Protein AF-A0A3Q1G235-F1 (afdb_monomer_lite)

Structure (mmCIF, N/CA/C/O backbone):
data_AF-A0A3Q1G235-F1
#
_entry.id   AF-A0A3Q1G235-F1
#
loop_
_atom_site.group_PDB
_atom_site.id
_atom_site.type_symbol
_atom_site.label_atom_id
_atom_site.label_alt_id
_atom_site.label_comp_id
_atom_site.label_asym_id
_atom_site.label_entity_id
_atom_site.label_seq_id
_atom_site.pdbx_PDB_ins_code
_atom_site.Cartn_x
_atom_site.Cartn_y
_atom_site.Cartn_z
_atom_site.occupancy
_atom_site.B_iso_or_equiv
_atom_site.auth_seq_id
_atom_site.auth_comp_id
_atom_site.auth_asym_id
_atom_site.auth_atom_id
_atom_site.pdbx_PDB_model_num
ATOM 1 N N . MET A 1 1 ? 20.479 24.876 -29.993 1.00 58.16 1 MET A N 1
ATOM 2 C CA . MET A 1 1 ? 20.119 23.541 -29.452 1.00 58.16 1 MET A CA 1
ATOM 3 C C . MET A 1 1 ? 19.757 23.580 -27.962 1.00 58.16 1 MET A C 1
ATOM 5 O O . MET A 1 1 ? 18.802 22.919 -27.584 1.00 58.16 1 MET A O 1
ATOM 9 N N . VAL A 1 2 ? 20.444 24.380 -27.132 1.00 63.22 2 VAL A N 1
ATOM 10 C CA . VAL A 1 2 ? 20.158 24.530 -25.685 1.00 63.22 2 VAL A CA 1
ATOM 11 C C . VAL A 1 2 ? 18.768 25.128 -25.395 1.00 63.22 2 VAL A C 1
ATOM 13 O O . VAL A 1 2 ? 18.030 24.558 -24.604 1.00 63.22 2 VAL A O 1
ATOM 16 N N . ASN A 1 3 ? 18.354 26.185 -26.105 1.00 69.81 3 ASN A N 1
ATOM 17 C CA . ASN A 1 3 ? 17.050 26.836 -25.867 1.00 69.81 3 ASN A CA 1
ATOM 18 C C . ASN A 1 3 ? 15.836 25.938 -26.140 1.00 69.81 3 ASN A C 1
ATOM 20 O O . ASN A 1 3 ? 14.828 26.067 -25.459 1.00 69.81 3 ASN A O 1
ATOM 24 N N . LYS A 1 4 ? 15.942 25.002 -27.092 1.0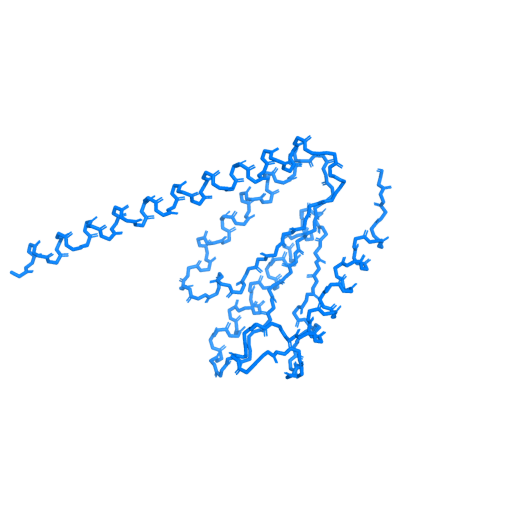0 78.75 4 LYS A N 1
ATOM 25 C CA . LYS A 1 4 ? 14.867 24.040 -27.370 1.00 78.75 4 LYS A CA 1
ATOM 26 C C . LYS A 1 4 ? 14.721 23.030 -26.227 1.00 78.75 4 LYS A C 1
ATOM 28 O O . LYS A 1 4 ? 13.632 22.862 -25.714 1.00 78.75 4 LYS A O 1
ATOM 33 N N . LYS A 1 5 ? 15.840 22.480 -25.734 1.00 81.06 5 LYS A N 1
ATOM 34 C CA . LYS A 1 5 ? 15.843 21.605 -24.547 1.00 81.06 5 LYS A CA 1
ATOM 35 C C . LYS A 1 5 ? 15.293 22.288 -23.293 1.00 81.06 5 LYS A C 1
ATOM 37 O O . LYS A 1 5 ? 14.662 21.625 -22.483 1.00 81.06 5 LYS A O 1
ATOM 42 N N . ILE A 1 6 ? 15.560 23.583 -23.116 1.00 84.38 6 ILE A N 1
ATOM 43 C CA . ILE A 1 6 ? 15.030 24.354 -21.983 1.00 84.38 6 ILE A CA 1
ATOM 44 C C . ILE A 1 6 ? 13.515 24.544 -22.118 1.00 84.38 6 ILE A C 1
ATOM 46 O O . ILE A 1 6 ? 12.807 24.371 -21.134 1.00 84.38 6 ILE A O 1
ATOM 50 N N . ALA A 1 7 ? 13.020 24.859 -23.318 1.00 85.00 7 ALA A N 1
ATOM 51 C CA . ALA A 1 7 ? 11.586 24.985 -23.568 1.00 85.00 7 ALA A CA 1
ATOM 52 C C . ALA A 1 7 ? 10.848 23.658 -23.328 1.00 85.00 7 ALA A C 1
ATOM 54 O O . ALA A 1 7 ? 9.876 23.643 -22.579 1.00 85.00 7 ALA A O 1
ATOM 55 N N . ASP A 1 8 ? 11.378 22.552 -23.858 1.00 87.12 8 ASP A N 1
ATOM 56 C CA . ASP A 1 8 ? 10.807 21.212 -23.668 1.00 87.12 8 ASP A CA 1
ATOM 57 C C . ASP A 1 8 ? 10.763 20.832 -22.167 1.00 87.12 8 ASP A C 1
ATOM 59 O O . ASP A 1 8 ? 9.775 20.293 -21.676 1.00 87.12 8 ASP A O 1
ATOM 63 N N . LEU A 1 9 ? 11.809 21.175 -21.400 1.00 90.06 9 LEU A N 1
ATOM 64 C CA . LEU A 1 9 ? 11.853 20.948 -19.948 1.00 90.06 9 LEU A CA 1
ATOM 65 C C . LEU A 1 9 ? 10.829 21.789 -19.174 1.00 90.06 9 LEU A C 1
ATOM 67 O O . LEU A 1 9 ? 10.261 21.303 -18.199 1.00 90.06 9 LEU A O 1
ATOM 71 N N . LEU A 1 10 ? 10.612 23.044 -19.568 1.00 88.31 10 LEU A N 1
ATOM 72 C CA . LEU A 1 10 ? 9.618 23.909 -18.927 1.00 88.31 10 LEU A CA 1
ATOM 73 C C . LEU A 1 10 ? 8.195 23.410 -19.187 1.00 88.31 10 LEU A C 1
ATOM 75 O O . LEU A 1 10 ? 7.367 23.428 -18.279 1.00 88.31 10 LEU A O 1
ATOM 79 N N . GLU A 1 11 ? 7.936 22.916 -20.395 1.00 87.81 11 GLU A N 1
ATOM 80 C CA . GLU A 1 11 ? 6.647 22.337 -20.768 1.00 87.81 11 GLU A CA 1
ATOM 81 C C . GLU A 1 11 ? 6.357 21.058 -19.964 1.00 87.81 11 GLU A C 1
ATOM 83 O O . GLU A 1 11 ? 5.270 20.905 -19.403 1.00 87.81 11 GLU A O 1
ATOM 88 N N . ASP A 1 12 ? 7.362 20.193 -19.787 1.00 86.69 12 ASP A N 1
ATOM 89 C CA . ASP A 1 12 ? 7.254 19.015 -18.921 1.00 86.69 12 ASP A CA 1
ATOM 90 C C . ASP A 1 12 ? 7.044 19.380 -17.441 1.00 86.69 12 ASP A C 1
ATOM 92 O O . ASP A 1 12 ? 6.261 18.722 -16.752 1.00 86.69 12 ASP A O 1
ATOM 96 N N . ILE A 1 13 ? 7.702 20.430 -16.936 1.00 87.31 13 ILE A N 1
ATOM 97 C CA . ILE A 1 13 ? 7.506 20.903 -15.555 1.00 87.31 13 ILE A CA 1
ATOM 98 C C . ILE A 1 13 ? 6.077 21.412 -15.356 1.00 87.31 13 ILE A C 1
ATOM 100 O O . ILE A 1 13 ? 5.439 21.040 -14.369 1.00 87.31 13 ILE A O 1
ATOM 104 N N . CYS A 1 14 ? 5.555 22.218 -16.284 1.00 80.75 14 CYS A N 1
ATOM 105 C CA . CYS A 1 14 ? 4.176 22.698 -16.225 1.00 80.75 14 CYS A CA 1
ATOM 106 C C . CYS A 1 14 ? 3.183 21.534 -16.244 1.00 80.75 14 CYS A C 1
ATOM 108 O O . CYS A 1 14 ? 2.325 21.453 -15.366 1.00 80.75 14 CYS A O 1
ATOM 110 N N . ARG A 1 15 ? 3.362 20.575 -17.158 1.00 87.56 15 ARG A N 1
ATOM 111 C CA . ARG A 1 15 ? 2.500 19.390 -17.241 1.00 87.56 15 ARG A CA 1
ATOM 112 C C . ARG A 1 15 ? 2.515 18.571 -15.951 1.00 87.56 15 ARG A C 1
ATOM 114 O O . ARG A 1 15 ? 1.464 18.171 -15.461 1.00 87.56 15 ARG A O 1
ATOM 121 N N . LEU A 1 16 ? 3.696 18.332 -15.380 1.00 78.19 16 LEU A N 1
ATOM 122 C CA . LEU A 1 16 ? 3.821 17.601 -14.117 1.00 78.19 16 LEU A CA 1
ATOM 123 C C . LEU A 1 16 ? 3.208 18.367 -12.939 1.00 78.19 16 LEU A C 1
ATOM 125 O O . LEU A 1 16 ? 2.670 17.738 -12.029 1.00 78.19 16 LEU A O 1
ATOM 129 N N . SER A 1 17 ? 3.276 19.699 -12.952 1.00 80.75 17 SER A N 1
ATOM 130 C CA . SER A 1 17 ? 2.640 20.542 -11.939 1.00 80.75 17 SER A CA 1
ATOM 131 C C . SER A 1 17 ? 1.116 20.461 -12.011 1.00 80.75 17 SER A C 1
ATOM 133 O O . SER A 1 17 ? 0.467 20.350 -10.972 1.00 80.75 17 SER A O 1
ATOM 135 N N . ASP A 1 18 ? 0.541 20.489 -13.213 1.00 78.25 18 ASP A N 1
ATOM 136 C CA . ASP A 1 18 ? -0.904 20.338 -13.397 1.00 78.25 18 ASP A CA 1
ATOM 137 C C . ASP A 1 18 ? -1.370 18.927 -13.004 1.00 78.25 18 ASP A C 1
ATOM 139 O O . ASP A 1 18 ? -2.324 18.790 -12.241 1.00 78.25 18 ASP A O 1
ATOM 143 N N . GLU A 1 19 ? -0.635 17.878 -13.399 1.00 74.38 19 GLU A N 1
ATOM 144 C CA . GLU A 1 19 ? -0.920 16.497 -12.976 1.00 74.38 19 GLU A CA 1
ATOM 145 C C . GLU A 1 19 ? -0.864 16.314 -11.450 1.00 74.38 19 GLU A C 1
ATOM 147 O O . GLU A 1 19 ? -1.580 15.474 -10.900 1.00 74.38 19 GLU A O 1
ATOM 152 N N . LEU A 1 20 ? 0.017 17.045 -10.760 1.00 73.75 20 LEU A N 1
ATOM 153 C CA . LEU A 1 20 ? 0.104 17.007 -9.301 1.00 73.75 20 LEU A CA 1
ATOM 154 C C . LEU A 1 20 ? -1.102 17.707 -8.666 1.00 73.75 20 LEU A C 1
ATOM 156 O O . LEU A 1 20 ? -1.734 17.134 -7.782 1.00 73.75 20 LEU A O 1
ATOM 160 N N . ARG A 1 21 ? -1.473 18.892 -9.169 1.00 74.88 21 ARG A N 1
ATOM 161 C CA . ARG A 1 21 ? -2.637 19.645 -8.681 1.00 74.88 21 ARG A CA 1
ATOM 162 C C . ARG A 1 21 ? -3.935 18.857 -8.845 1.00 74.88 21 ARG A C 1
ATOM 164 O O . ARG A 1 21 ? -4.755 18.833 -7.929 1.00 74.88 21 ARG A O 1
ATOM 171 N N . ASP A 1 22 ? -4.110 18.188 -9.980 1.00 75.69 22 ASP A N 1
ATOM 172 C CA . ASP A 1 22 ? -5.293 17.363 -10.231 1.00 75.69 22 ASP A CA 1
ATOM 173 C C . ASP A 1 22 ? -5.371 16.173 -9.262 1.00 75.69 22 ASP A C 1
ATOM 175 O O . ASP A 1 22 ? -6.453 15.825 -8.786 1.00 75.69 22 ASP A O 1
ATOM 179 N N . LYS A 1 23 ? -4.226 15.574 -8.907 1.00 73.50 23 LYS A N 1
ATOM 180 C CA . LYS A 1 23 ? -4.166 14.504 -7.899 1.00 73.50 23 LYS A CA 1
ATOM 181 C C . LYS A 1 23 ? -4.514 15.005 -6.503 1.00 73.50 23 LYS A C 1
ATOM 183 O O . LYS A 1 23 ? -5.261 14.319 -5.809 1.00 73.50 23 LYS A O 1
ATOM 188 N N . ASP A 1 24 ? -4.028 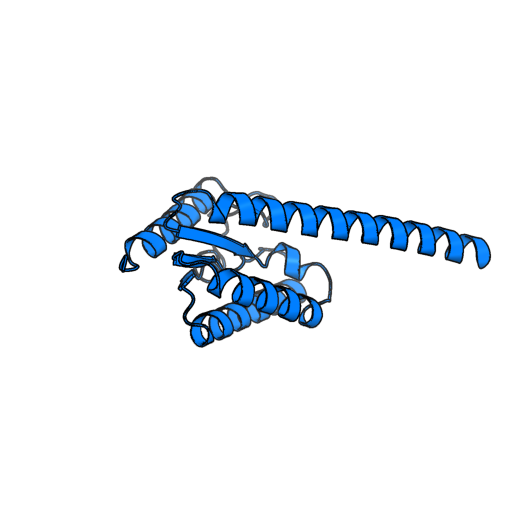16.181 -6.116 1.00 75.25 24 ASP A N 1
ATOM 189 C CA . ASP A 1 24 ? -4.342 16.784 -4.817 1.00 75.25 24 ASP A CA 1
ATOM 190 C C . ASP A 1 24 ? -5.836 17.120 -4.708 1.00 75.25 24 ASP A C 1
ATOM 192 O O . ASP A 1 24 ? -6.472 16.821 -3.696 1.00 75.25 24 ASP A O 1
ATOM 196 N N . ALA A 1 25 ? -6.434 17.659 -5.776 1.00 73.44 25 ALA A N 1
ATOM 197 C CA . ALA A 1 25 ? -7.869 17.929 -5.836 1.00 73.44 25 ALA A CA 1
ATOM 198 C C . ALA A 1 25 ? -8.707 16.641 -5.753 1.00 73.44 25 ALA A C 1
ATOM 200 O O . ALA A 1 25 ? -9.727 16.595 -5.059 1.00 73.44 25 ALA A O 1
ATOM 201 N N . LEU A 1 26 ? -8.272 15.575 -6.432 1.00 76.81 26 LEU A N 1
ATOM 202 C CA . LEU A 1 26 ? -8.947 14.279 -6.398 1.00 76.81 26 LEU A CA 1
ATOM 203 C C . LEU A 1 26 ? -8.840 13.615 -5.019 1.00 76.81 26 LEU A C 1
ATOM 205 O O . LEU A 1 26 ? -9.819 13.035 -4.548 1.00 76.81 26 LEU A O 1
ATOM 209 N N . LEU A 1 27 ? -7.690 13.742 -4.352 1.00 76.00 27 LEU A N 1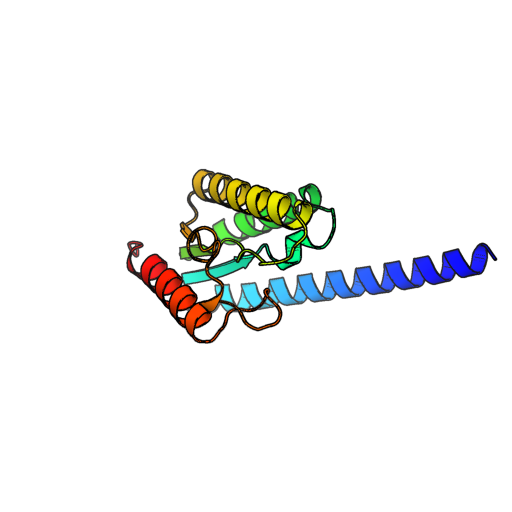
ATOM 210 C CA . LEU A 1 27 ? -7.500 13.326 -2.963 1.00 76.00 27 LEU A CA 1
ATOM 211 C C . LEU A 1 27 ? -8.436 14.092 -2.030 1.00 76.00 27 LEU A C 1
ATOM 213 O O . LEU A 1 27 ? -9.206 13.457 -1.315 1.00 76.00 27 LEU A O 1
ATOM 217 N N . ALA A 1 28 ? -8.441 15.426 -2.087 1.00 76.19 28 ALA A N 1
ATOM 218 C CA . ALA A 1 28 ? -9.291 16.259 -1.239 1.00 76.19 28 ALA A CA 1
ATOM 219 C C . ALA A 1 28 ? -10.775 15.892 -1.379 1.00 76.19 28 ALA A C 1
ATOM 221 O O . ALA A 1 28 ? -11.455 15.679 -0.380 1.00 76.19 28 ALA A O 1
ATOM 222 N N . ARG A 1 29 ? -11.253 15.713 -2.615 1.00 76.81 29 ARG A N 1
ATOM 223 C CA . ARG A 1 29 ? -12.644 15.335 -2.889 1.00 76.81 29 ARG A CA 1
ATOM 224 C C . ARG A 1 29 ? -12.973 13.906 -2.454 1.00 76.81 29 ARG A C 1
ATOM 226 O O . ARG A 1 29 ? -14.054 13.658 -1.933 1.00 76.81 29 ARG A O 1
ATOM 233 N N . SER A 1 30 ? -12.052 12.961 -2.648 1.00 71.25 30 SER A N 1
ATOM 234 C CA . SER A 1 30 ? -12.231 11.580 -2.171 1.00 71.25 30 SER A CA 1
ATOM 235 C C . SER A 1 30 ? -12.301 11.532 -0.648 1.00 71.25 30 SER A C 1
ATOM 237 O O . SER A 1 30 ? -13.075 10.763 -0.084 1.00 71.25 30 SER A O 1
ATOM 239 N N . MET A 1 31 ? -11.515 12.379 0.016 1.00 72.38 31 MET A N 1
ATOM 240 C CA . MET A 1 31 ? -11.534 12.513 1.463 1.00 72.38 31 MET A CA 1
ATOM 241 C C . MET A 1 31 ? -12.799 13.203 1.950 1.00 72.38 31 MET A C 1
ATOM 243 O O . MET A 1 31 ? -13.401 12.699 2.882 1.00 72.38 31 MET A O 1
ATOM 247 N N . GLU A 1 32 ? -13.251 14.277 1.306 1.00 73.56 32 GLU A N 1
ATOM 248 C CA . GLU A 1 32 ? -14.521 14.941 1.624 1.00 73.56 32 GLU A CA 1
ATOM 249 C C . GLU A 1 32 ? -15.696 13.958 1.561 1.00 73.56 32 GLU A C 1
ATOM 251 O O . GLU A 1 32 ? -16.431 13.824 2.534 1.00 73.56 32 GLU A O 1
ATOM 256 N N . VAL A 1 33 ? -15.798 13.168 0.485 1.00 69.44 33 VAL A N 1
ATOM 257 C CA . VAL A 1 33 ? -16.794 12.087 0.381 1.00 69.44 33 VAL A CA 1
ATOM 258 C C . VAL A 1 33 ? -16.616 11.059 1.500 1.00 69.44 33 VAL A C 1
ATOM 260 O O . VAL A 1 33 ? -17.598 10.614 2.089 1.00 69.44 33 VAL A O 1
ATOM 263 N N . ALA A 1 34 ? -15.375 10.686 1.825 1.00 66.12 34 ALA A N 1
ATOM 264 C CA . ALA A 1 34 ? -15.107 9.753 2.913 1.00 66.12 34 ALA A CA 1
ATOM 265 C C . ALA A 1 34 ? -15.448 10.330 4.296 1.00 66.12 34 ALA A C 1
ATOM 267 O O . ALA A 1 34 ? -15.777 9.567 5.200 1.00 66.12 34 ALA A O 1
ATOM 268 N N . PHE A 1 35 ? -15.367 11.647 4.486 1.00 66.88 35 PHE A N 1
ATOM 269 C CA . PHE A 1 35 ? -15.699 12.344 5.725 1.00 66.88 35 PHE A CA 1
ATOM 270 C C . PHE A 1 35 ? -17.207 12.541 5.891 1.00 66.88 35 PHE A C 1
ATOM 272 O O . PHE A 1 35 ? -17.698 12.314 6.994 1.00 66.88 35 PHE A O 1
ATOM 279 N N . ASP A 1 36 ? -17.910 12.891 4.815 1.00 63.31 36 ASP A N 1
ATOM 280 C CA . ASP A 1 36 ? -19.342 13.215 4.822 1.00 63.31 36 ASP A CA 1
ATOM 281 C C . ASP A 1 36 ? -20.239 11.967 4.774 1.00 63.31 36 ASP A C 1
ATOM 283 O O . ASP A 1 36 ? -21.353 11.955 5.293 1.00 63.31 36 ASP A O 1
ATOM 287 N N . ALA A 1 37 ? -19.743 10.866 4.206 1.00 62.50 37 ALA A N 1
ATOM 288 C CA . ALA A 1 37 ? -20.445 9.594 4.253 1.00 62.50 37 ALA A CA 1
ATOM 289 C C . ALA A 1 37 ? -20.339 8.939 5.646 1.00 62.50 37 ALA A C 1
ATOM 291 O O . ALA A 1 37 ? -19.290 8.992 6.304 1.00 62.50 37 ALA A O 1
ATOM 292 N N . ASP A 1 38 ? -21.409 8.245 6.051 1.00 65.12 38 ASP A N 1
ATOM 293 C CA . ASP A 1 38 ? -21.493 7.402 7.258 1.00 65.12 38 ASP A CA 1
ATOM 294 C C . ASP A 1 38 ? -20.689 6.095 7.081 1.00 65.12 38 ASP A C 1
ATOM 296 O O . ASP A 1 38 ? -21.187 4.975 7.168 1.00 65.12 38 ASP A O 1
ATOM 300 N N . LEU A 1 39 ? -19.423 6.240 6.686 1.00 68.31 39 LEU A N 1
ATOM 301 C CA . LEU A 1 39 ? -18.494 5.142 6.467 1.00 68.31 39 LEU A CA 1
ATOM 302 C C . LEU A 1 39 ? -17.771 4.839 7.773 1.00 68.31 39 LEU A C 1
ATOM 304 O O . LEU A 1 39 ? -16.985 5.647 8.258 1.00 68.31 39 LEU A O 1
ATOM 308 N N . SER A 1 40 ? -17.958 3.644 8.317 1.00 74.00 40 SER A N 1
ATOM 309 C CA . SER A 1 40 ? -17.249 3.221 9.532 1.00 74.00 40 SER A CA 1
ATOM 310 C C . SER A 1 40 ? -15.773 2.886 9.264 1.00 74.00 40 SER A C 1
ATOM 312 O O . SER A 1 40 ? -14.935 2.970 10.165 1.00 74.00 40 SER A O 1
ATOM 314 N N . HIS A 1 41 ? -15.438 2.538 8.013 1.00 79.88 41 HIS A N 1
ATOM 315 C CA . HIS A 1 41 ? -14.124 2.021 7.632 1.00 79.88 41 HIS A CA 1
ATOM 316 C C . HIS A 1 41 ? -13.584 2.667 6.350 1.00 79.88 41 HIS A C 1
ATOM 318 O O . HIS A 1 41 ? -14.302 2.808 5.361 1.00 79.88 41 HIS A O 1
ATOM 324 N N . VAL A 1 42 ? -12.292 2.998 6.342 1.00 82.88 42 VAL A N 1
ATOM 325 C CA . VAL A 1 42 ? -11.558 3.497 5.169 1.00 82.88 42 VAL A CA 1
ATOM 326 C C . VAL A 1 42 ? -10.415 2.539 4.867 1.00 82.88 42 VAL A C 1
ATOM 328 O O . VAL A 1 42 ? -9.602 2.254 5.740 1.00 82.88 42 VAL A O 1
ATOM 331 N N . ILE A 1 43 ? -10.329 2.054 3.629 1.00 84.56 43 ILE A N 1
ATOM 332 C CA . ILE A 1 43 ? -9.298 1.100 3.200 1.00 84.56 43 ILE A CA 1
ATOM 333 C C . ILE A 1 43 ? -8.442 1.757 2.124 1.00 84.56 43 ILE A C 1
ATOM 335 O O . ILE A 1 43 ? -8.967 2.229 1.117 1.00 84.56 43 ILE A O 1
ATOM 339 N N . ILE A 1 44 ? -7.125 1.775 2.320 1.00 86.00 44 ILE A N 1
ATOM 340 C CA . ILE A 1 44 ? -6.185 2.429 1.405 1.00 86.00 44 ILE A CA 1
ATOM 341 C C . ILE A 1 44 ? -5.164 1.412 0.904 1.00 86.00 44 ILE A C 1
ATOM 343 O O . ILE A 1 44 ? -4.483 0.752 1.691 1.00 86.00 44 ILE A O 1
ATOM 347 N N . HIS A 1 45 ? -5.048 1.281 -0.418 1.00 85.12 45 HIS A N 1
ATOM 348 C CA . HIS A 1 45 ? -4.075 0.406 -1.071 1.00 85.12 45 HIS A CA 1
ATOM 349 C C . HIS A 1 45 ? -2.963 1.202 -1.735 1.00 85.12 45 HIS A C 1
ATOM 351 O O . HIS A 1 45 ? -3.226 2.037 -2.598 1.00 85.12 45 HIS A O 1
ATOM 357 N N . LEU A 1 46 ? -1.722 0.950 -1.315 1.00 79.69 46 LEU A N 1
ATOM 358 C CA . LEU A 1 46 ? -0.566 1.780 -1.649 1.00 79.69 46 LEU A CA 1
ATOM 359 C C . LEU A 1 46 ? 0.640 0.922 -2.042 1.00 79.69 46 LEU A C 1
ATOM 361 O O . LEU A 1 46 ? 0.799 -0.212 -1.594 1.00 79.69 46 LEU A O 1
ATOM 365 N N . GLY A 1 47 ? 1.557 1.499 -2.822 1.00 73.81 47 GLY A N 1
ATOM 366 C CA . GLY A 1 47 ? 2.950 1.060 -2.846 1.00 73.81 47 GLY A CA 1
ATOM 367 C C . GLY A 1 47 ? 3.450 0.425 -4.148 1.00 73.81 47 GLY A C 1
ATOM 368 O O . GLY A 1 47 ? 4.599 0.659 -4.531 1.00 73.81 47 GLY A O 1
ATOM 369 N N . THR A 1 48 ? 2.634 -0.343 -4.880 1.00 74.38 48 THR A N 1
ATOM 370 C CA . THR A 1 48 ? 3.124 -1.076 -6.069 1.00 74.38 48 THR A CA 1
ATOM 371 C C . THR A 1 48 ? 3.588 -0.131 -7.184 1.00 74.38 48 THR A C 1
ATOM 373 O O . THR A 1 48 ? 4.658 -0.334 -7.769 1.00 74.38 48 THR A O 1
ATOM 376 N N . ASN A 1 49 ? 2.853 0.959 -7.423 1.00 74.62 49 ASN A N 1
ATOM 377 C CA . ASN A 1 49 ? 3.246 2.008 -8.373 1.00 74.62 49 ASN A CA 1
ATOM 378 C C . ASN A 1 49 ? 4.274 2.981 -7.767 1.00 74.62 49 ASN A C 1
ATOM 380 O O . ASN A 1 49 ? 5.149 3.509 -8.4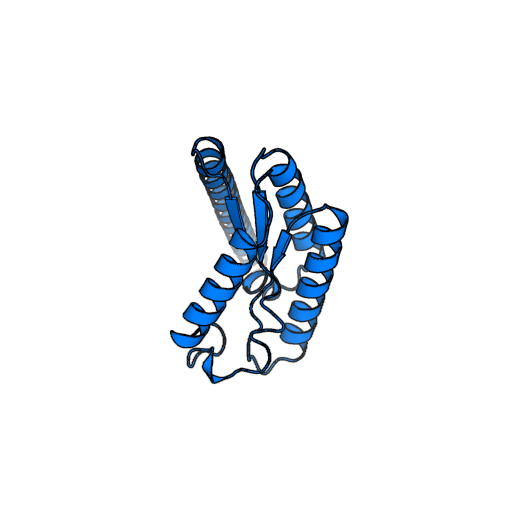65 1.00 74.62 49 ASN A O 1
ATOM 384 N N . ASP A 1 50 ? 4.277 3.112 -6.442 1.00 70.56 50 ASP A N 1
ATOM 385 C CA . ASP A 1 50 ? 5.255 3.879 -5.668 1.00 70.56 50 ASP A CA 1
ATOM 386 C C . ASP A 1 50 ? 6.630 3.212 -5.594 1.00 70.56 50 ASP A C 1
ATOM 388 O O . ASP A 1 50 ? 7.549 3.719 -4.966 1.00 70.56 50 ASP A O 1
ATOM 392 N N . THR A 1 51 ? 6.847 2.099 -6.280 1.00 66.19 51 THR A N 1
ATOM 393 C CA . THR A 1 51 ? 8.188 1.524 -6.440 1.00 66.19 51 THR A CA 1
ATOM 394 C C . THR A 1 51 ? 8.753 1.761 -7.835 1.00 66.19 51 THR A C 1
ATOM 396 O O . THR A 1 51 ? 9.909 1.448 -8.084 1.00 66.19 51 THR A O 1
ATOM 399 N N . VAL A 1 52 ? 8.015 2.390 -8.755 1.00 63.38 52 VAL A N 1
ATOM 400 C CA . VAL A 1 52 ? 8.485 2.554 -10.144 1.00 63.38 52 VAL A CA 1
ATOM 401 C C . VAL A 1 52 ? 9.548 3.653 -10.258 1.00 63.38 52 VAL A C 1
ATOM 403 O O . VAL A 1 52 ? 10.655 3.404 -10.723 1.00 63.38 52 VAL A O 1
ATOM 406 N N . ARG A 1 53 ? 9.275 4.862 -9.754 1.00 62.03 53 ARG A N 1
ATOM 407 C CA . ARG A 1 53 ? 10.249 5.977 -9.747 1.00 62.03 53 ARG A CA 1
ATOM 408 C C . ARG A 1 53 ? 11.258 5.801 -8.604 1.00 62.03 53 ARG A C 1
ATOM 410 O O . ARG A 1 53 ? 10.866 5.283 -7.568 1.00 62.03 53 ARG A O 1
ATOM 417 N N . ARG A 1 54 ? 12.534 6.191 -8.718 1.00 62.78 54 ARG A N 1
ATOM 418 C CA . ARG A 1 54 ? 13.560 6.055 -7.643 1.00 62.78 54 ARG A CA 1
ATOM 419 C C . ARG A 1 54 ? 13.462 7.158 -6.570 1.00 62.78 54 ARG A C 1
ATOM 421 O O . ARG A 1 54 ? 14.437 7.818 -6.246 1.00 62.78 54 ARG A O 1
ATOM 428 N N . GLN A 1 55 ? 12.264 7.384 -6.037 1.00 64.50 55 GLN A N 1
ATOM 429 C CA . GLN A 1 55 ? 11.959 8.470 -5.094 1.00 64.50 55 GLN A CA 1
ATOM 430 C C . GLN A 1 55 ? 11.338 7.906 -3.807 1.00 64.50 55 GLN A C 1
ATOM 432 O O . GLN A 1 55 ? 10.204 8.222 -3.453 1.00 64.50 55 GLN A O 1
ATOM 437 N N . SER A 1 56 ? 12.022 6.962 -3.156 1.00 67.19 56 SER A N 1
ATOM 438 C CA . SER A 1 56 ? 11.515 6.298 -1.945 1.00 67.19 56 SER A CA 1
ATOM 439 C C . SER A 1 56 ? 11.336 7.274 -0.782 1.00 67.19 56 SER A C 1
ATOM 441 O O . SER A 1 56 ? 10.274 7.281 -0.176 1.00 67.19 56 SER A O 1
ATOM 443 N N . GLU A 1 57 ? 12.318 8.140 -0.516 1.00 67.19 57 GLU A N 1
ATOM 444 C CA . GLU A 1 57 ? 12.268 9.055 0.635 1.00 67.19 57 GLU A CA 1
ATOM 445 C C . GLU A 1 57 ? 11.224 10.164 0.471 1.00 67.19 57 GLU A C 1
ATOM 447 O O . GLU A 1 57 ? 10.477 10.443 1.404 1.00 67.19 57 GLU A O 1
ATOM 452 N N . LEU A 1 58 ? 11.093 10.730 -0.735 1.00 67.00 58 LEU A N 1
ATOM 453 C CA . LEU A 1 58 ? 10.061 11.732 -1.017 1.00 67.00 58 LEU A CA 1
ATOM 454 C C . LEU A 1 58 ? 8.651 11.154 -0.810 1.00 67.00 58 LEU A C 1
ATOM 456 O O . LEU A 1 58 ? 7.792 11.802 -0.223 1.00 67.00 58 LEU A O 1
ATOM 460 N N . ARG A 1 59 ? 8.421 9.903 -1.228 1.00 69.81 59 ARG A N 1
ATOM 461 C CA . ARG A 1 59 ? 7.116 9.244 -1.060 1.00 69.81 59 ARG A CA 1
ATOM 462 C C . ARG A 1 59 ? 6.804 8.836 0.368 1.00 69.81 59 ARG A C 1
ATOM 464 O O . ARG A 1 59 ? 5.641 8.874 0.750 1.00 69.81 59 ARG A O 1
ATOM 471 N N . LYS A 1 60 ? 7.816 8.543 1.188 1.00 77.62 60 LYS A N 1
ATOM 472 C CA . LYS A 1 60 ? 7.615 8.334 2.629 1.00 77.62 60 LYS A CA 1
ATOM 473 C C . LYS A 1 60 ? 7.025 9.567 3.315 1.00 77.62 60 LYS A C 1
ATOM 475 O O . LYS A 1 60 ? 6.220 9.396 4.224 1.00 77.62 60 LYS A O 1
ATOM 480 N N . ASN A 1 61 ? 7.390 10.779 2.890 1.00 78.12 61 ASN A N 1
ATOM 481 C CA . ASN A 1 61 ? 6.805 12.002 3.448 1.00 78.12 61 ASN A CA 1
ATOM 482 C C . ASN A 1 61 ? 5.321 12.124 3.082 1.00 78.12 61 ASN A C 1
ATOM 484 O O . ASN A 1 61 ? 4.506 12.265 3.985 1.00 78.12 61 ASN A O 1
ATOM 488 N N . TYR A 1 62 ? 4.959 11.902 1.813 1.00 79.31 62 TYR A N 1
ATOM 489 C CA . TYR A 1 62 ? 3.550 11.877 1.399 1.00 79.31 62 TYR A CA 1
ATOM 490 C C . TYR A 1 62 ? 2.715 10.845 2.174 1.00 79.31 62 TYR A C 1
ATOM 492 O O . TYR A 1 62 ? 1.591 11.137 2.570 1.00 79.31 62 TYR A O 1
ATOM 500 N N . PHE A 1 63 ? 3.264 9.656 2.453 1.00 81.12 63 PHE A N 1
ATOM 501 C CA . PHE A 1 63 ? 2.573 8.660 3.280 1.00 81.12 63 PHE A CA 1
ATOM 502 C C . PHE A 1 63 ? 2.381 9.120 4.728 1.00 81.12 63 PHE A C 1
ATOM 504 O O . PHE A 1 63 ? 1.318 8.894 5.297 1.00 81.12 63 PHE A O 1
ATOM 511 N N . LYS A 1 64 ? 3.373 9.789 5.328 1.00 82.56 64 LYS A N 1
ATOM 512 C CA . LYS A 1 64 ? 3.236 10.341 6.685 1.00 82.56 64 LYS A CA 1
ATOM 513 C C . LYS A 1 64 ? 2.164 11.424 6.746 1.00 82.56 64 LYS A C 1
ATOM 515 O O . LYS A 1 64 ? 1.366 11.414 7.679 1.00 82.56 64 LYS A O 1
ATOM 520 N N . ASP A 1 65 ? 2.137 12.318 5.763 1.00 82.38 65 ASP A N 1
ATOM 521 C CA . ASP A 1 65 ? 1.142 13.389 5.690 1.00 82.38 65 ASP A CA 1
ATOM 522 C C . ASP A 1 65 ? -0.267 12.809 5.517 1.00 82.38 65 ASP A C 1
ATOM 524 O O . ASP A 1 65 ? -1.185 13.186 6.246 1.00 82.38 65 ASP A O 1
ATOM 528 N N . LEU A 1 66 ? -0.412 11.800 4.648 1.00 82.38 66 LEU A N 1
ATOM 529 C CA . LEU A 1 66 ? -1.655 11.050 4.480 1.00 82.38 66 LEU A CA 1
ATOM 530 C C . LEU A 1 66 ? -2.105 10.396 5.795 1.00 82.38 66 LEU A C 1
ATOM 532 O O . LEU A 1 66 ? -3.261 10.533 6.185 1.00 82.38 66 LEU A O 1
ATOM 536 N N . PHE A 1 67 ? -1.208 9.719 6.515 1.00 83.19 67 PHE A N 1
ATOM 537 C CA . PHE A 1 67 ? -1.553 9.077 7.787 1.00 83.19 67 PHE A CA 1
ATOM 538 C C . PHE A 1 67 ? -1.923 10.081 8.881 1.00 83.19 67 PHE A C 1
ATOM 540 O O . PHE A 1 67 ? -2.841 9.826 9.657 1.00 83.19 67 PHE A O 1
ATOM 547 N N . ASN A 1 68 ? -1.261 11.238 8.931 1.00 83.31 68 ASN A N 1
ATOM 548 C CA . ASN A 1 68 ? -1.618 12.306 9.865 1.00 83.31 68 ASN A CA 1
ATOM 549 C C . ASN A 1 68 ? -3.019 12.852 9.584 1.00 83.31 68 ASN A C 1
ATOM 551 O O . ASN A 1 68 ? -3.789 13.080 10.515 1.00 83.31 68 ASN A O 1
ATOM 555 N N . LEU A 1 69 ? -3.369 13.013 8.310 1.00 79.50 69 LEU A N 1
ATOM 556 C CA . LEU A 1 69 ? -4.697 13.459 7.916 1.00 79.50 69 LEU A CA 1
ATOM 557 C C . LEU A 1 69 ? -5.763 12.407 8.251 1.00 79.50 69 LEU A C 1
ATOM 559 O O . LEU A 1 69 ? -6.823 12.741 8.768 1.00 79.50 69 LEU A O 1
ATOM 563 N N . LEU A 1 70 ? -5.455 11.127 8.061 1.00 78.19 70 LEU A N 1
ATOM 564 C CA . LEU A 1 70 ? -6.356 10.025 8.399 1.00 78.19 70 LEU A CA 1
ATOM 565 C C . LEU A 1 70 ? -6.582 9.872 9.903 1.00 78.19 70 LEU A C 1
ATOM 567 O O . LEU A 1 70 ? -7.662 9.459 10.303 1.00 78.19 70 LEU A O 1
ATOM 571 N N . LYS A 1 71 ? -5.621 10.261 10.746 1.00 75.75 71 LYS A N 1
ATOM 572 C CA . LYS A 1 71 ? -5.837 10.328 12.201 1.00 75.75 71 LYS A CA 1
ATOM 573 C C . LYS A 1 71 ? -6.884 11.360 12.608 1.00 75.75 71 LYS A C 1
ATOM 575 O O . LYS A 1 71 ? -7.481 11.220 13.669 1.00 75.75 71 LYS A O 1
ATOM 580 N N . SER A 1 72 ? -7.080 12.401 11.799 1.00 72.62 72 SER A N 1
ATOM 581 C CA . SER A 1 72 ? -8.149 13.376 12.028 1.00 72.62 72 SER A CA 1
ATOM 582 C C . SER A 1 72 ? -9.530 12.836 11.635 1.00 72.62 72 SER A C 1
ATOM 584 O O . SER A 1 72 ? -10.542 13.380 12.071 1.00 72.62 72 SER A O 1
ATOM 586 N N . CYS A 1 73 ? -9.590 11.733 10.875 1.00 68.81 73 CYS A N 1
ATOM 587 C CA . CYS A 1 73 ? -10.826 10.989 10.669 1.00 68.81 73 CYS A CA 1
ATOM 588 C C . CYS A 1 73 ? -11.179 10.206 11.937 1.00 68.81 73 CYS A C 1
ATOM 590 O O . CYS A 1 73 ? -10.424 9.334 12.355 1.00 68.81 73 CYS A O 1
ATOM 592 N N . CYS A 1 74 ? -12.382 10.399 12.480 1.00 66.81 74 CYS A N 1
ATOM 593 C CA . CYS A 1 74 ? -12.964 9.509 13.496 1.00 66.81 74 CYS A CA 1
ATOM 594 C C . CYS A 1 74 ? -13.432 8.161 12.900 1.00 66.81 74 CYS A C 1
ATOM 596 O O . CYS A 1 74 ? -14.493 7.662 13.256 1.00 66.81 74 CYS A O 1
ATOM 598 N N . LYS A 1 75 ? -12.689 7.600 11.938 1.00 75.81 75 LYS A N 1
ATOM 599 C CA . LYS A 1 75 ? -13.053 6.389 11.188 1.00 75.81 75 LYS A CA 1
ATOM 600 C C . LYS A 1 75 ? -11.967 5.331 11.350 1.00 75.81 75 LYS A C 1
ATOM 602 O O . LYS A 1 75 ? -10.796 5.666 11.512 1.00 75.81 75 LYS A O 1
ATOM 607 N N . SER A 1 76 ? -12.334 4.053 11.268 1.00 82.69 76 SER A N 1
ATOM 608 C CA . SER A 1 76 ? -11.359 2.962 11.342 1.00 82.69 76 SER A CA 1
ATOM 609 C C . SER A 1 76 ? -10.610 2.837 10.012 1.00 82.69 76 SER A C 1
ATOM 611 O O . SER A 1 76 ? -11.205 2.585 8.964 1.00 82.69 76 SER A O 1
ATOM 613 N N . VAL A 1 77 ? -9.298 3.069 10.035 1.00 85.06 77 VAL A N 1
ATOM 614 C CA . VAL A 1 77 ? -8.461 3.128 8.828 1.00 85.06 77 VAL A CA 1
ATOM 615 C C . VAL A 1 77 ? -7.630 1.855 8.694 1.00 85.06 77 VAL A C 1
ATOM 617 O O . VAL A 1 77 ? -6.903 1.473 9.611 1.00 85.06 77 VAL A O 1
ATOM 620 N N . PHE A 1 78 ? -7.699 1.241 7.516 1.00 87.56 78 PHE A N 1
ATOM 621 C CA . PHE A 1 78 ? -6.949 0.054 7.127 1.00 87.56 78 PHE A CA 1
ATOM 622 C C . PHE A 1 78 ? -5.978 0.396 6.004 1.00 87.56 78 PHE A C 1
ATOM 624 O O . PHE A 1 78 ? -6.376 0.757 4.894 1.00 87.56 78 PHE A O 1
ATOM 631 N N . ILE A 1 79 ? -4.687 0.253 6.277 1.00 88.38 79 ILE A N 1
ATOM 632 C CA . ILE A 1 79 ? -3.627 0.434 5.293 1.00 88.38 79 ILE A CA 1
ATOM 633 C C . ILE A 1 79 ? -3.226 -0.935 4.769 1.00 88.38 79 ILE A C 1
ATOM 635 O O . ILE A 1 79 ? -2.774 -1.800 5.512 1.00 88.38 79 ILE A O 1
ATOM 639 N N . THR A 1 80 ? -3.374 -1.138 3.470 1.00 88.88 80 THR A N 1
ATOM 640 C CA . THR A 1 80 ? -3.022 -2.401 2.827 1.00 88.88 80 THR A CA 1
ATOM 641 C C . THR A 1 80 ? -1.657 -2.277 2.156 1.00 88.88 80 THR A C 1
ATOM 643 O O . THR A 1 80 ? -1.394 -1.324 1.416 1.00 88.88 80 THR A O 1
ATOM 646 N N . GLY A 1 81 ? -0.769 -3.230 2.444 1.00 85.62 81 GLY A N 1
ATOM 647 C CA . GLY A 1 81 ? 0.572 -3.275 1.869 1.00 85.62 81 GLY A CA 1
ATOM 648 C C . GLY A 1 81 ? 0.566 -3.547 0.358 1.00 85.62 81 GLY A C 1
ATOM 649 O O . GLY A 1 81 ? -0.426 -4.059 -0.177 1.00 85.62 81 GLY A O 1
ATOM 650 N N . PRO A 1 82 ? 1.675 -3.241 -0.341 1.00 86.38 82 PRO A N 1
ATOM 651 C CA . PRO A 1 82 ? 1.771 -3.418 -1.784 1.00 86.38 82 PRO A CA 1
ATOM 652 C C . PRO A 1 82 ? 1.735 -4.894 -2.177 1.00 86.38 82 PRO A C 1
ATOM 654 O O . PRO A 1 82 ? 2.397 -5.731 -1.560 1.00 86.38 82 PRO A O 1
ATOM 657 N N . ILE A 1 83 ? 1.037 -5.200 -3.271 1.00 85.94 83 ILE A N 1
ATOM 658 C CA . ILE A 1 83 ? 1.104 -6.527 -3.887 1.00 85.94 83 ILE A CA 1
ATOM 659 C C . ILE A 1 83 ? 2.476 -6.677 -4.570 1.00 85.94 83 ILE A C 1
ATOM 661 O O . ILE A 1 83 ? 2.860 -5.800 -5.362 1.00 85.94 83 ILE A O 1
ATOM 665 N N . PRO A 1 84 ? 3.234 -7.755 -4.286 1.00 82.88 84 PRO A N 1
ATOM 666 C CA . PRO A 1 84 ? 4.515 -8.001 -4.916 1.00 82.88 84 PRO A CA 1
ATOM 667 C C . PRO A 1 84 ? 4.334 -8.194 -6.412 1.00 82.88 84 PRO A C 1
ATOM 669 O O . PRO A 1 84 ? 3.349 -8.754 -6.873 1.00 82.88 84 PRO A O 1
ATOM 672 N N . THR A 1 85 ? 5.301 -7.731 -7.191 1.00 79.19 85 THR A N 1
ATOM 673 C CA . THR A 1 85 ? 5.311 -7.946 -8.639 1.00 79.19 85 THR A CA 1
ATOM 674 C C . THR A 1 85 ? 6.250 -9.092 -8.960 1.00 79.19 85 THR A C 1
ATOM 676 O O . THR A 1 85 ? 7.401 -9.059 -8.518 1.00 79.19 85 THR A O 1
ATOM 679 N N . LEU A 1 86 ? 5.838 -10.035 -9.805 1.00 71.94 86 LEU A N 1
ATOM 680 C CA . LEU A 1 86 ? 6.704 -11.122 -10.284 1.00 71.94 86 LEU A CA 1
ATOM 681 C C . LEU A 1 86 ? 7.608 -10.646 -11.440 1.00 71.94 86 LEU A C 1
ATOM 683 O O . LEU A 1 86 ? 7.799 -11.321 -12.454 1.00 71.94 86 LEU A O 1
ATOM 687 N N . SER A 1 87 ? 8.140 -9.427 -11.320 1.00 67.56 87 SER A N 1
ATOM 688 C CA . SER A 1 87 ? 9.080 -8.869 -12.287 1.00 67.56 87 SER A CA 1
ATOM 689 C C . SER A 1 87 ? 10.483 -9.439 -12.049 1.00 67.56 87 SER A C 1
ATOM 691 O O . SER A 1 87 ? 10.904 -9.487 -10.895 1.00 67.56 87 SER A O 1
ATOM 693 N N . PRO A 1 88 ? 11.258 -9.769 -13.097 1.00 61.94 88 PRO A N 1
ATOM 694 C CA . PRO A 1 88 ? 12.600 -10.350 -12.956 1.00 61.94 88 PRO A CA 1
ATOM 695 C C . PRO A 1 88 ? 13.660 -9.396 -12.363 1.00 61.94 88 PRO A C 1
ATOM 697 O O . PRO A 1 88 ? 14.809 -9.786 -12.176 1.00 61.94 88 PRO A O 1
ATOM 700 N N . GLY A 1 89 ? 13.311 -8.139 -12.068 1.00 68.31 89 GLY A N 1
ATOM 701 C CA . GLY A 1 89 ? 14.233 -7.153 -11.509 1.00 68.31 89 GLY A CA 1
ATOM 702 C C . GLY A 1 89 ? 14.362 -7.253 -9.987 1.00 68.31 89 GLY A C 1
ATOM 703 O O . GLY A 1 89 ? 13.477 -6.794 -9.263 1.00 68.31 89 GLY A O 1
ATOM 704 N N . VAL A 1 90 ? 15.509 -7.747 -9.509 1.00 71.75 90 VAL A N 1
ATOM 705 C CA . VAL A 1 90 ? 15.862 -7.825 -8.075 1.00 71.75 90 VAL A CA 1
ATOM 706 C C . VAL A 1 90 ? 15.777 -6.454 -7.381 1.00 71.75 90 VAL A C 1
ATOM 708 O O . VAL A 1 90 ? 15.361 -6.369 -6.230 1.00 71.75 90 VAL A O 1
ATOM 711 N N . GLU A 1 91 ? 16.090 -5.361 -8.091 1.00 76.31 91 GLU A N 1
ATOM 712 C CA . GLU A 1 91 ? 16.003 -3.989 -7.559 1.00 76.31 91 GLU A CA 1
ATOM 713 C C . GLU A 1 91 ? 14.558 -3.560 -7.254 1.00 76.31 91 GLU A C 1
ATOM 715 O O . GLU A 1 91 ? 14.291 -2.928 -6.234 1.00 76.31 91 GLU A O 1
ATOM 720 N N . ARG A 1 92 ? 13.592 -3.886 -8.122 1.00 76.38 92 ARG A N 1
ATOM 721 C CA . ARG A 1 92 ? 12.188 -3.518 -7.876 1.00 76.38 92 ARG A CA 1
ATOM 722 C C . ARG A 1 92 ? 11.647 -4.286 -6.679 1.00 76.38 92 ARG A C 1
ATOM 724 O O . ARG A 1 92 ? 10.959 -3.713 -5.839 1.00 76.38 92 ARG A O 1
ATOM 731 N N . PHE A 1 93 ? 12.009 -5.561 -6.596 1.00 78.81 93 PHE A N 1
ATOM 732 C CA . PHE A 1 93 ? 11.623 -6.432 -5.503 1.00 78.81 93 PHE A CA 1
ATOM 733 C C . PHE A 1 93 ? 12.171 -5.959 -4.152 1.00 78.81 93 PHE A C 1
ATOM 735 O O . PHE A 1 93 ? 11.399 -5.785 -3.209 1.00 78.81 93 PHE A O 1
ATOM 742 N N . SER A 1 94 ? 13.474 -5.663 -4.069 1.00 82.19 94 SER A N 1
ATOM 743 C CA . SER A 1 94 ? 14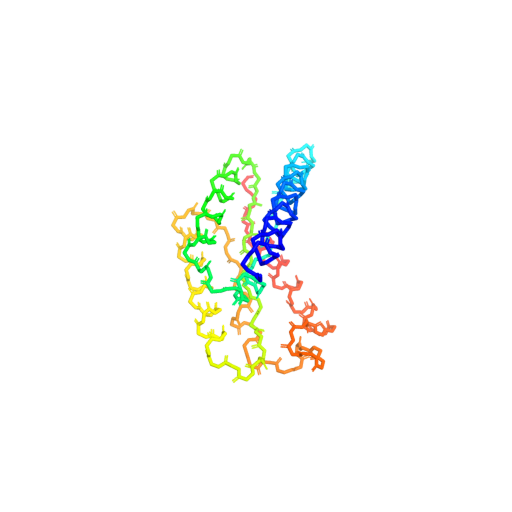.095 -5.185 -2.827 1.00 82.19 94 SER A CA 1
ATOM 744 C C . SER A 1 94 ? 13.469 -3.877 -2.345 1.00 82.19 94 SER A C 1
ATOM 746 O O . SER A 1 94 ? 13.236 -3.695 -1.149 1.00 82.19 94 SER A O 1
ATOM 748 N N . ARG A 1 95 ? 13.115 -2.984 -3.273 1.00 82.75 95 ARG A N 1
ATOM 749 C CA . ARG A 1 95 ? 12.435 -1.723 -2.963 1.00 82.75 95 ARG A CA 1
ATOM 750 C C . ARG A 1 95 ? 11.003 -1.927 -2.481 1.00 82.75 95 ARG A C 1
ATOM 752 O O . ARG A 1 95 ? 10.562 -1.186 -1.608 1.00 82.75 95 ARG A O 1
ATOM 759 N N . LEU A 1 96 ? 10.292 -2.910 -3.029 1.00 84.38 96 LEU A N 1
ATOM 760 C CA . LEU A 1 96 ? 8.914 -3.216 -2.648 1.00 84.38 96 LEU A CA 1
ATOM 761 C C . LEU A 1 96 ? 8.851 -3.897 -1.274 1.00 84.38 96 LEU A C 1
ATOM 763 O O . LEU A 1 96 ? 8.037 -3.483 -0.453 1.00 84.38 96 LEU A O 1
ATOM 767 N N . ILE A 1 97 ? 9.777 -4.820 -0.973 1.00 83.69 97 ILE A N 1
ATOM 768 C CA . ILE A 1 97 ? 9.983 -5.329 0.397 1.00 83.69 97 ILE A CA 1
ATOM 769 C C . ILE A 1 97 ? 10.291 -4.178 1.347 1.00 83.69 97 ILE A C 1
ATOM 771 O O . ILE A 1 97 ? 9.604 -4.016 2.349 1.00 83.69 97 ILE A O 1
ATOM 775 N N . SER A 1 98 ? 11.290 -3.353 1.019 1.00 86.62 98 SER A N 1
ATOM 776 C CA . SER A 1 98 ? 11.714 -2.255 1.898 1.00 86.62 98 SER A CA 1
ATOM 777 C C . SER A 1 98 ? 10.563 -1.292 2.204 1.00 86.62 98 SER A C 1
ATOM 779 O O . SER A 1 98 ? 10.446 -0.806 3.328 1.00 86.62 98 SER A O 1
ATOM 781 N N . LEU A 1 99 ? 9.699 -1.025 1.217 1.00 85.25 99 LEU A N 1
ATOM 782 C CA . LEU A 1 99 ? 8.503 -0.208 1.401 1.00 85.25 99 LEU A CA 1
ATOM 783 C C . LEU A 1 99 ? 7.457 -0.911 2.273 1.00 85.25 99 LEU A C 1
ATOM 785 O O . LEU A 1 99 ? 6.929 -0.276 3.179 1.00 85.25 99 LEU A O 1
ATOM 789 N N . SER A 1 100 ? 7.179 -2.195 2.029 1.00 86.81 100 SER A N 1
ATOM 790 C CA . SER A 1 100 ? 6.213 -2.971 2.819 1.00 86.81 100 SER A CA 1
ATOM 791 C C . SER A 1 100 ? 6.620 -3.039 4.296 1.00 86.81 100 SER A C 1
ATOM 793 O O . SER A 1 100 ? 5.829 -2.700 5.174 1.00 86.81 100 SER A O 1
ATOM 795 N N . THR A 1 101 ? 7.889 -3.352 4.580 1.00 88.38 101 THR A N 1
ATOM 796 C CA . THR A 1 101 ? 8.440 -3.368 5.945 1.00 88.38 101 THR A CA 1
ATOM 797 C C . THR A 1 101 ? 8.345 -1.996 6.608 1.00 88.38 101 THR A C 1
ATOM 799 O O . THR A 1 101 ? 7.944 -1.887 7.765 1.00 88.38 101 THR A O 1
ATOM 802 N N . TRP A 1 102 ? 8.674 -0.925 5.881 1.00 88.94 102 TRP A N 1
ATOM 803 C CA . TRP A 1 102 ? 8.557 0.433 6.407 1.00 88.94 102 TRP A CA 1
ATOM 804 C C . TRP A 1 102 ? 7.102 0.827 6.706 1.00 88.94 102 TRP A C 1
ATOM 806 O O . TRP A 1 102 ? 6.841 1.400 7.763 1.00 88.94 102 TRP A O 1
ATOM 816 N N . LEU A 1 103 ? 6.157 0.493 5.819 1.00 87.38 103 LEU A N 1
ATOM 817 C CA . LEU A 1 103 ? 4.728 0.740 6.032 1.00 87.38 103 LEU A CA 1
ATOM 818 C C . LEU A 1 103 ? 4.225 0.012 7.275 1.00 87.38 103 LEU A C 1
ATOM 820 O O . LEU A 1 103 ? 3.566 0.635 8.103 1.00 87.38 103 LEU A O 1
ATOM 824 N N . TRP A 1 104 ? 4.590 -1.260 7.445 1.00 88.06 104 TRP A N 1
ATOM 825 C CA . TRP A 1 104 ? 4.239 -2.034 8.633 1.00 88.06 104 TRP A CA 1
ATOM 826 C C . TRP A 1 104 ? 4.729 -1.360 9.923 1.00 88.06 104 TRP A C 1
ATOM 828 O O . TRP A 1 104 ? 3.947 -1.160 10.855 1.00 88.06 104 TRP A O 1
ATOM 838 N N . HIS A 1 105 ? 5.995 -0.928 9.961 1.00 88.69 105 HIS A N 1
ATOM 839 C CA . HIS A 1 105 ? 6.558 -0.236 11.123 1.00 88.69 105 HIS A CA 1
ATOM 840 C C . HIS A 1 105 ? 5.844 1.082 11.437 1.00 88.69 105 HIS A C 1
ATOM 842 O O . HIS A 1 105 ? 5.542 1.348 12.599 1.00 88.69 105 HIS A O 1
ATOM 848 N N . ILE A 1 106 ? 5.571 1.911 10.425 1.00 87.19 106 ILE A N 1
ATOM 849 C CA . ILE A 1 106 ? 4.904 3.202 10.633 1.00 87.19 106 ILE A CA 1
ATOM 850 C C . ILE A 1 106 ? 3.444 3.017 11.038 1.00 87.19 106 ILE A C 1
ATOM 852 O O . ILE A 1 106 ? 3.005 3.689 11.967 1.00 87.19 106 ILE A O 1
ATOM 856 N N . CYS A 1 107 ? 2.715 2.090 10.413 1.00 87.31 107 CYS A N 1
ATOM 857 C CA . CYS A 1 107 ? 1.334 1.800 10.797 1.00 87.31 107 CYS A CA 1
ATOM 858 C C . CYS A 1 107 ? 1.268 1.319 12.250 1.00 87.31 107 CYS A C 1
ATOM 860 O O . CYS A 1 107 ? 0.489 1.856 13.030 1.00 87.31 107 CYS A O 1
ATOM 862 N N . THR A 1 108 ? 2.163 0.408 12.644 1.00 86.69 108 THR A N 1
ATOM 863 C CA . THR A 1 108 ? 2.268 -0.070 14.033 1.00 86.69 108 THR A CA 1
ATOM 864 C C . THR A 1 108 ? 2.582 1.076 14.998 1.00 86.69 108 THR A C 1
ATOM 866 O O . THR A 1 108 ? 1.913 1.234 16.014 1.00 86.69 108 THR A O 1
ATOM 869 N N . ALA A 1 109 ? 3.552 1.934 14.665 1.00 86.88 109 ALA A N 1
ATOM 870 C CA . ALA A 1 109 ? 3.911 3.090 15.491 1.00 86.88 109 ALA A CA 1
ATOM 871 C C . ALA A 1 109 ? 2.784 4.134 15.598 1.00 86.88 109 ALA A C 1
ATOM 873 O O . ALA A 1 109 ? 2.724 4.892 16.565 1.00 86.88 109 ALA A O 1
ATOM 874 N N . GLN A 1 110 ? 1.902 4.202 14.601 1.00 83.38 110 GLN A N 1
ATOM 875 C CA . GLN A 1 110 ? 0.786 5.140 14.550 1.00 83.38 110 GLN A CA 1
ATOM 876 C C . GLN A 1 110 ? -0.553 4.539 14.999 1.00 83.38 110 GLN A C 1
ATOM 878 O O . GLN A 1 110 ? -1.540 5.275 14.977 1.00 83.38 110 GLN A O 1
ATOM 883 N N . ASN A 1 111 ? -0.566 3.278 15.448 1.00 83.81 111 ASN A N 1
ATOM 884 C CA . ASN A 1 111 ? -1.754 2.507 15.825 1.00 83.81 111 ASN A CA 1
ATOM 885 C C . ASN A 1 111 ? -2.799 2.397 14.696 1.00 83.81 111 ASN A C 1
ATOM 887 O O . ASN A 1 111 ? -3.999 2.510 14.926 1.00 83.81 111 ASN A O 1
ATOM 891 N N . LEU A 1 112 ? -2.323 2.229 13.460 1.00 84.62 112 LEU A N 1
ATOM 892 C CA . LEU A 1 112 ? -3.145 2.002 12.272 1.00 84.62 112 LEU A CA 1
ATOM 893 C C . LEU A 1 112 ? -3.194 0.508 11.940 1.00 84.62 112 LEU A C 1
ATOM 895 O O . LEU A 1 112 ? -2.186 -0.193 12.062 1.00 84.62 112 LEU A O 1
ATOM 899 N N . ASN A 1 113 ? -4.338 0.037 11.442 1.00 88.50 113 ASN A N 1
ATOM 900 C CA . ASN A 1 113 ? -4.504 -1.357 11.041 1.00 88.50 113 ASN A CA 1
ATOM 901 C C . ASN A 1 113 ? -3.762 -1.612 9.727 1.00 88.50 113 ASN A C 1
ATOM 903 O O . ASN A 1 113 ? -4.123 -1.054 8.690 1.00 88.50 113 ASN A O 1
ATOM 907 N N . PHE A 1 114 ? -2.729 -2.454 9.756 1.00 88.44 114 PHE A N 1
ATOM 908 C CA . PHE A 1 114 ? -1.981 -2.831 8.559 1.00 88.44 114 PHE A CA 1
ATOM 909 C C . PHE A 1 114 ? -2.369 -4.226 8.071 1.00 88.44 114 PHE A C 1
ATOM 911 O O . PHE A 1 114 ? -2.310 -5.194 8.827 1.00 88.44 114 PHE A O 1
ATOM 918 N N . ILE A 1 115 ? -2.707 -4.334 6.788 1.00 89.31 115 ILE A N 1
ATOM 919 C CA . ILE A 1 115 ? -3.054 -5.591 6.125 1.00 89.31 115 ILE A CA 1
ATOM 920 C C . ILE A 1 115 ? -1.884 -6.008 5.239 1.00 89.31 115 ILE A C 1
ATOM 922 O O . ILE A 1 115 ? -1.624 -5.403 4.192 1.00 89.31 115 ILE A O 1
ATOM 926 N N . ASP A 1 116 ? -1.183 -7.060 5.654 1.00 86.25 116 ASP A N 1
ATOM 927 C CA . ASP A 1 116 ? -0.060 -7.610 4.905 1.00 86.25 116 ASP A CA 1
ATOM 928 C C . ASP A 1 116 ? -0.542 -8.523 3.770 1.00 86.25 116 ASP A C 1
ATOM 930 O O . ASP A 1 116 ? -0.816 -9.706 3.956 1.00 86.25 116 ASP A O 1
ATOM 934 N N . ASN A 1 117 ? -0.623 -7.963 2.564 1.00 86.69 117 ASN A N 1
ATOM 935 C CA . ASN A 1 117 ? -0.863 -8.736 1.345 1.00 86.69 117 ASN A CA 1
ATOM 936 C C . ASN A 1 117 ? 0.434 -9.240 0.705 1.00 86.69 117 ASN A C 1
ATOM 938 O O . ASN A 1 117 ? 0.384 -10.027 -0.239 1.00 86.69 117 ASN A O 1
ATOM 942 N N . PHE A 1 118 ? 1.597 -8.794 1.184 1.00 84.00 118 PHE A N 1
ATOM 943 C CA . PHE A 1 118 ? 2.860 -9.114 0.543 1.00 84.00 118 PHE A CA 1
ATOM 944 C C . PHE A 1 118 ? 3.184 -10.595 0.704 1.00 84.00 118 PHE A C 1
ATOM 946 O O . PHE A 1 118 ? 3.424 -11.282 -0.287 1.00 84.00 118 PHE A O 1
ATOM 953 N N . ASN A 1 119 ? 3.131 -11.099 1.937 1.00 84.00 119 ASN A N 1
ATOM 954 C CA . ASN A 1 119 ? 3.413 -12.505 2.220 1.00 84.00 119 ASN A CA 1
ATOM 955 C C . ASN A 1 119 ? 2.383 -13.455 1.588 1.00 84.00 119 ASN A C 1
ATOM 957 O O . ASN A 1 119 ? 2.752 -14.534 1.136 1.00 84.00 119 ASN A O 1
ATOM 961 N N . LEU A 1 120 ? 1.117 -13.036 1.490 1.00 85.06 120 LEU A N 1
ATOM 962 C CA . LEU A 1 120 ? 0.042 -13.809 0.853 1.00 85.06 120 LEU A CA 1
ATOM 963 C C . LEU A 1 120 ? 0.244 -14.008 -0.652 1.00 85.06 120 LEU A C 1
ATOM 965 O O . LEU A 1 120 ? -0.093 -15.058 -1.189 1.00 85.06 120 LEU A O 1
ATOM 969 N N . PHE A 1 121 ? 0.768 -12.994 -1.337 1.00 86.12 121 PHE A N 1
ATOM 970 C CA . PHE A 1 121 ? 0.958 -13.013 -2.788 1.00 86.12 121 PHE A CA 1
ATOM 971 C C . PHE A 1 121 ? 2.358 -13.463 -3.211 1.00 86.12 121 PHE A C 1
ATOM 973 O O . PHE A 1 121 ? 2.605 -13.743 -4.389 1.00 86.12 121 PHE A O 1
ATOM 980 N N . TRP A 1 122 ? 3.291 -13.536 -2.263 1.00 82.88 122 TRP A N 1
ATOM 981 C CA . TRP A 1 122 ? 4.673 -13.880 -2.536 1.00 82.88 122 TRP A CA 1
ATOM 982 C C . TRP A 1 122 ? 4.800 -15.272 -3.167 1.00 82.88 122 TRP A C 1
ATOM 984 O O . TRP A 1 122 ? 4.356 -16.274 -2.617 1.00 82.88 122 TRP A O 1
ATOM 994 N N . ASN A 1 123 ? 5.448 -15.332 -4.335 1.00 79.31 123 ASN A N 1
ATOM 995 C CA . ASN A 1 123 ? 5.722 -16.562 -5.087 1.00 79.31 123 ASN A CA 1
ATOM 996 C C . ASN A 1 123 ? 4.475 -17.369 -5.537 1.00 79.31 123 ASN A C 1
ATOM 998 O O . ASN A 1 123 ? 4.597 -18.512 -5.977 1.00 79.31 123 ASN A O 1
ATOM 1002 N N . CYS A 1 124 ? 3.277 -16.777 -5.497 1.00 82.94 124 CYS A N 1
ATOM 1003 C CA . CYS A 1 124 ? 2.033 -17.424 -5.919 1.00 82.94 124 CYS A CA 1
ATOM 1004 C C . CYS A 1 124 ? 1.664 -17.054 -7.363 1.00 82.94 124 CYS A C 1
ATOM 1006 O O . CYS A 1 124 ? 0.795 -16.220 -7.599 1.00 82.94 124 CYS A O 1
ATOM 1008 N N . LEU A 1 125 ? 2.290 -17.702 -8.353 1.00 81.25 125 LEU A N 1
ATOM 1009 C CA . LEU A 1 125 ? 2.057 -17.432 -9.787 1.00 81.25 125 LEU A CA 1
ATOM 1010 C C . LEU A 1 125 ? 0.574 -17.462 -10.203 1.00 81.25 125 LEU A C 1
ATOM 1012 O O . LEU A 1 125 ? 0.160 -16.655 -11.030 1.00 81.25 125 LEU A O 1
ATOM 1016 N N . GLY A 1 126 ? -0.236 -18.343 -9.607 1.00 84.12 126 GLY A N 1
ATOM 1017 C CA . GLY A 1 126 ? -1.671 -18.455 -9.905 1.00 84.12 126 GLY A CA 1
ATOM 1018 C C . GLY A 1 126 ? -2.508 -17.234 -9.498 1.00 84.12 126 GLY A C 1
ATOM 1019 O O . GLY A 1 126 ? -3.652 -17.097 -9.934 1.00 84.12 126 GLY A O 1
ATOM 1020 N N . PHE A 1 127 ? -1.953 -16.330 -8.68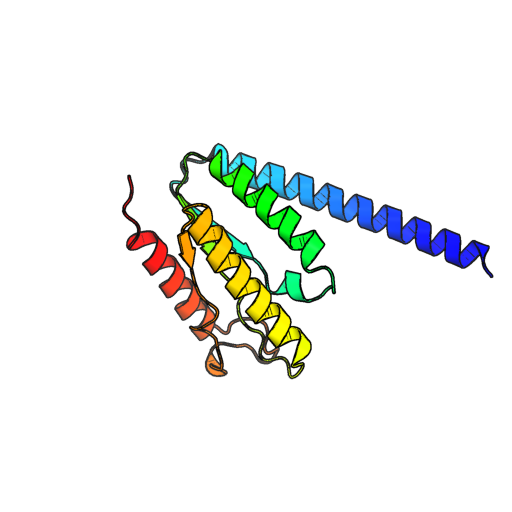8 1.00 87.56 127 PHE A N 1
ATOM 1021 C CA . PHE A 1 127 ? -2.634 -15.111 -8.252 1.00 87.56 127 PHE A CA 1
ATOM 1022 C C . PHE A 1 127 ? -2.430 -13.935 -9.200 1.00 87.56 127 PHE A C 1
ATOM 1024 O O . PHE A 1 127 ? -2.999 -12.880 -8.949 1.00 87.56 127 PHE A O 1
ATOM 1031 N N . TYR A 1 128 ? -1.682 -14.103 -10.293 1.00 86.62 128 TYR A N 1
ATOM 1032 C CA . TYR A 1 128 ? -1.372 -13.030 -11.235 1.00 86.62 128 TYR A CA 1
ATOM 1033 C C . TYR A 1 128 ? -1.921 -13.305 -12.630 1.00 86.62 128 TYR A C 1
ATOM 1035 O O . TYR A 1 128 ? -2.045 -14.451 -13.064 1.00 86.62 128 TYR A O 1
ATOM 1043 N N . LEU A 1 129 ? -2.214 -12.228 -13.353 1.00 87.12 129 LEU A N 1
ATOM 1044 C CA . LEU A 1 129 ? -2.401 -12.262 -14.796 1.00 87.12 129 LEU A CA 1
ATOM 1045 C C . LEU A 1 129 ? -1.059 -12.480 -15.512 1.00 87.12 129 LEU A C 1
ATOM 1047 O O . LEU A 1 129 ? 0.022 -12.432 -14.919 1.00 87.12 129 LEU A O 1
ATOM 1051 N N . HIS A 1 130 ? -1.122 -12.680 -16.829 1.00 83.94 130 HIS A N 1
ATOM 1052 C CA . HIS A 1 130 ? 0.063 -12.879 -17.672 1.00 83.94 130 HIS A CA 1
ATOM 1053 C C . HIS A 1 130 ? 1.079 -11.723 -17.600 1.00 83.94 130 HIS A C 1
ATOM 1055 O O . HIS A 1 130 ? 2.264 -11.933 -17.859 1.00 83.94 130 HIS A O 1
ATOM 1061 N N . ASP A 1 131 ? 0.639 -10.524 -17.213 1.00 82.62 131 ASP A N 1
ATOM 1062 C CA . ASP A 1 131 ? 1.493 -9.349 -17.022 1.00 82.62 131 ASP A CA 1
ATOM 1063 C C . ASP A 1 131 ? 2.341 -9.374 -15.739 1.00 82.62 131 ASP A C 1
ATOM 1065 O O . ASP A 1 131 ? 3.224 -8.526 -15.583 1.00 82.62 131 ASP A O 1
ATOM 1069 N N . ARG A 1 132 ? 2.119 -10.352 -14.843 1.00 81.94 132 ARG A N 1
ATOM 1070 C CA . ARG A 1 132 ? 2.867 -10.535 -13.586 1.00 81.94 132 ARG A CA 1
ATOM 1071 C C . ARG A 1 132 ? 2.789 -9.339 -12.624 1.00 81.94 132 ARG A C 1
ATOM 1073 O O . ARG A 1 132 ? 3.639 -9.195 -11.737 1.00 81.94 132 ARG A O 1
ATOM 1080 N N . LEU A 1 133 ? 1.784 -8.487 -12.808 1.00 82.12 133 LEU A N 1
ATOM 1081 C CA . LEU A 1 133 ? 1.553 -7.269 -12.038 1.00 82.12 133 LEU A CA 1
ATOM 1082 C C . LEU A 1 133 ? 0.149 -7.266 -11.445 1.00 82.12 133 LEU A C 1
ATOM 1084 O O . LEU A 1 133 ? -0.000 -7.019 -10.251 1.00 82.12 133 LEU A O 1
ATOM 1088 N N . HIS A 1 134 ? -0.859 -7.539 -12.266 1.00 86.44 134 HIS A N 1
ATOM 1089 C CA . HIS A 1 134 ? -2.246 -7.456 -11.843 1.00 86.44 134 HIS A CA 1
ATOM 1090 C C . HIS A 1 134 ? -2.729 -8.796 -11.285 1.00 86.44 134 HIS A C 1
ATOM 1092 O O . HIS A 1 134 ? -2.356 -9.853 -11.808 1.00 86.44 134 HIS A O 1
ATOM 1098 N N . PRO A 1 135 ? -3.564 -8.772 -10.235 1.00 86.31 135 PRO A N 1
ATOM 1099 C CA . PRO A 1 135 ? -4.138 -9.983 -9.677 1.00 86.31 135 PRO A CA 1
ATOM 1100 C C . PRO A 1 135 ? -5.084 -10.678 -10.669 1.00 86.31 135 PRO A C 1
ATOM 1102 O O . PRO A 1 135 ? -5.875 -10.034 -11.361 1.00 86.31 135 PRO A O 1
ATOM 1105 N N . SER A 1 136 ? -5.014 -12.010 -10.720 1.00 90.44 136 SER A N 1
ATOM 1106 C CA . SER A 1 136 ? -5.978 -12.862 -11.425 1.00 90.44 136 SER A CA 1
ATOM 1107 C C . SER A 1 136 ? -7.325 -12.878 -10.695 1.00 90.44 136 SER A C 1
ATOM 1109 O O . SER A 1 136 ? -7.440 -12.370 -9.582 1.00 90.44 136 SER A O 1
ATOM 1111 N N . THR A 1 137 ? -8.357 -13.504 -11.267 1.00 91.19 137 THR A N 1
ATOM 1112 C CA . THR A 1 137 ? -9.642 -13.693 -10.565 1.00 91.19 137 THR A CA 1
ATOM 1113 C C . THR A 1 137 ? -9.451 -14.381 -9.212 1.00 91.19 137 THR A C 1
ATOM 1115 O O . THR A 1 137 ? -10.010 -13.936 -8.215 1.00 91.19 137 THR A O 1
ATOM 1118 N N . LEU A 1 138 ? -8.597 -15.410 -9.160 1.00 89.75 138 LEU A N 1
ATOM 1119 C CA . LEU A 1 138 ? -8.254 -16.100 -7.918 1.00 89.75 138 LEU A CA 1
ATOM 1120 C C . LEU A 1 138 ? -7.496 -15.180 -6.951 1.00 89.75 138 LEU A C 1
ATOM 1122 O O . LEU A 1 138 ? -7.837 -15.123 -5.773 1.00 89.75 138 LEU A O 1
ATOM 1126 N N . GLY A 1 139 ? -6.506 -14.433 -7.453 1.00 88.25 139 GLY A N 1
ATOM 1127 C CA . GLY A 1 139 ? -5.770 -13.453 -6.653 1.00 88.25 139 GLY A CA 1
ATOM 1128 C C . GLY A 1 139 ? -6.695 -12.396 -6.048 1.00 88.25 139 GLY A C 1
ATOM 1129 O O . GLY A 1 139 ? -6.619 -12.126 -4.856 1.00 88.25 139 GLY A O 1
ATOM 1130 N N . ASN A 1 140 ? -7.635 -11.863 -6.829 1.00 89.62 140 ASN A N 1
ATOM 1131 C CA . ASN A 1 140 ? -8.633 -10.910 -6.347 1.00 89.62 140 ASN A CA 1
ATOM 1132 C C . ASN A 1 140 ? -9.520 -11.510 -5.256 1.00 89.62 140 ASN A C 1
ATOM 1134 O O . ASN A 1 140 ? -9.717 -10.869 -4.231 1.00 89.62 140 ASN A O 1
ATOM 1138 N N . SER A 1 141 ? -10.002 -12.746 -5.420 1.00 91.06 141 SER A N 1
ATOM 1139 C CA . SER A 1 141 ? -10.786 -13.412 -4.373 1.00 91.06 141 SER A CA 1
ATOM 1140 C C . SER A 1 141 ? -10.006 -13.547 -3.062 1.00 91.06 141 SER A C 1
ATOM 1142 O O . SER A 1 141 ? -10.560 -13.280 -1.998 1.00 91.06 141 SER A O 1
ATOM 1144 N N . VAL A 1 142 ? -8.718 -13.901 -3.129 1.00 90.38 142 VAL A N 1
ATOM 1145 C CA . VAL A 1 142 ? -7.844 -14.002 -1.947 1.00 90.38 142 VAL A CA 1
ATOM 1146 C C . VAL A 1 142 ? -7.586 -12.628 -1.322 1.00 90.38 142 VAL A C 1
ATOM 1148 O O . VAL A 1 142 ? -7.690 -12.485 -0.105 1.00 90.38 142 VAL A O 1
ATOM 1151 N N . LEU A 1 143 ? -7.308 -11.605 -2.137 1.00 89.38 143 LEU A N 1
ATOM 1152 C CA . LEU A 1 143 ? -7.112 -10.228 -1.676 1.00 89.38 143 LEU A CA 1
ATOM 1153 C C . LEU A 1 143 ? -8.349 -9.708 -0.944 1.00 89.38 143 LEU A C 1
ATOM 1155 O O . LEU A 1 143 ? -8.248 -9.200 0.170 1.00 89.38 143 LEU A O 1
ATOM 1159 N N . THR A 1 144 ? -9.522 -9.858 -1.557 1.00 88.81 144 THR A N 1
ATOM 1160 C CA . THR A 1 144 ? -10.792 -9.426 -0.975 1.00 88.81 144 THR A CA 1
ATOM 1161 C C . THR A 1 144 ? -11.094 -10.182 0.311 1.00 88.81 144 THR A C 1
ATOM 1163 O O . THR A 1 144 ? -11.488 -9.554 1.289 1.00 88.81 144 THR A O 1
ATOM 1166 N N . ALA A 1 145 ? -10.869 -11.499 0.351 1.00 89.88 145 ALA A N 1
ATOM 1167 C CA . ALA A 1 145 ? -11.072 -12.292 1.560 1.00 89.88 145 ALA A CA 1
ATOM 1168 C C . ALA A 1 145 ? -10.158 -11.836 2.708 1.00 89.88 145 ALA A C 1
ATOM 1170 O O . ALA A 1 145 ? -10.624 -11.703 3.837 1.00 89.88 145 ALA A O 1
ATOM 1171 N N . ASN A 1 146 ? -8.886 -11.537 2.421 1.00 90.12 146 ASN A N 1
ATOM 1172 C CA . ASN A 1 146 ? -7.947 -11.044 3.427 1.00 90.12 146 ASN A CA 1
ATOM 1173 C C . ASN A 1 146 ? -8.354 -9.667 3.969 1.00 90.12 146 ASN A C 1
ATOM 1175 O O . ASN A 1 146 ? -8.346 -9.440 5.178 1.00 90.12 146 ASN A O 1
ATOM 1179 N N . ILE A 1 147 ? -8.763 -8.759 3.079 1.00 88.50 147 ILE A N 1
ATOM 1180 C CA . ILE A 1 147 ? -9.244 -7.431 3.468 1.00 88.50 147 ILE A CA 1
ATOM 1181 C C . ILE A 1 147 ? -10.510 -7.544 4.321 1.00 88.50 147 ILE A C 1
ATOM 1183 O O . ILE A 1 147 ? -10.595 -6.922 5.377 1.00 88.50 147 ILE A O 1
ATOM 1187 N N . LEU A 1 148 ? -11.473 -8.366 3.899 1.00 88.81 148 LEU A N 1
ATOM 1188 C CA . LEU A 1 148 ? -12.720 -8.569 4.631 1.00 88.81 148 LEU A CA 1
ATOM 1189 C C . LEU A 1 148 ? -12.462 -9.152 6.023 1.00 88.81 148 LEU A C 1
ATOM 1191 O O . LEU A 1 148 ? -13.014 -8.659 7.003 1.00 88.81 148 LEU A O 1
ATOM 1195 N N . HIS A 1 149 ? -11.586 -10.153 6.114 1.00 88.56 149 HIS A N 1
ATOM 1196 C CA . HIS A 1 149 ? -11.187 -10.746 7.385 1.00 88.56 149 HIS A CA 1
ATOM 1197 C C . HIS A 1 149 ? -10.546 -9.709 8.315 1.00 88.56 149 HIS A C 1
ATOM 1199 O O . HIS A 1 149 ? -10.899 -9.633 9.490 1.00 88.56 149 HIS A O 1
ATOM 1205 N N . ALA A 1 150 ? -9.638 -8.873 7.809 1.00 86.56 150 ALA A N 1
ATOM 1206 C CA . ALA A 1 150 ? -9.009 -7.822 8.606 1.00 86.56 150 ALA A CA 1
ATOM 1207 C C . ALA A 1 150 ? -10.028 -6.795 9.131 1.00 86.56 150 ALA A C 1
ATOM 1209 O O . ALA A 1 150 ? -9.983 -6.431 10.303 1.00 86.56 150 ALA A O 1
ATOM 1210 N N . VAL A 1 151 ? -10.986 -6.383 8.298 1.00 85.44 151 VAL A N 1
ATOM 1211 C CA . VAL A 1 151 ? -12.045 -5.450 8.713 1.00 85.44 151 VAL A CA 1
ATOM 1212 C C . VAL A 1 151 ? -12.955 -6.074 9.775 1.00 85.44 151 VAL A C 1
ATOM 1214 O O . VAL A 1 151 ? -13.240 -5.430 10.776 1.00 85.44 151 VAL A O 1
ATOM 1217 N N . GLN A 1 152 ? -13.368 -7.333 9.606 1.00 85.06 152 GLN A N 1
ATOM 1218 C CA . GLN A 1 152 ? -14.273 -8.025 10.538 1.00 85.06 152 GLN A CA 1
ATOM 1219 C C . GLN A 1 152 ? -13.616 -8.425 11.864 1.00 85.06 152 GLN A C 1
ATOM 1221 O O . GLN A 1 152 ? -14.288 -8.511 12.886 1.00 85.06 152 GLN A O 1
ATOM 1226 N N . SER A 1 153 ? -12.315 -8.716 11.843 1.00 81.56 153 SER A N 1
ATOM 1227 C CA . SER A 1 153 ? -11.550 -9.106 13.035 1.00 81.56 153 SER A CA 1
ATOM 1228 C C . SER A 1 153 ? -11.145 -7.920 13.912 1.00 81.56 153 SER A C 1
ATOM 1230 O O . SER A 1 153 ? -10.710 -8.123 15.045 1.00 81.56 153 SER A O 1
ATOM 1232 N N . THR A 1 154 ? -11.301 -6.693 13.411 1.00 72.50 154 THR A N 1
ATOM 1233 C CA . THR A 1 154 ? -11.030 -5.478 14.180 1.00 72.50 154 THR A CA 1
ATOM 1234 C C . THR A 1 154 ? -12.285 -5.117 14.976 1.00 72.50 154 THR A C 1
ATOM 1236 O O . THR A 1 154 ? -13.333 -4.914 14.362 1.00 72.50 154 THR A O 1
ATOM 1239 N N . PRO A 1 155 ? -12.221 -5.040 16.318 1.00 58.59 155 PRO A N 1
ATOM 1240 C CA . PRO A 1 155 ? -13.354 -4.600 17.121 1.00 58.59 155 PRO A CA 1
ATOM 1241 C C . PRO A 1 155 ? -13.800 -3.209 16.665 1.00 58.59 155 PRO A C 1
ATOM 1243 O O . PRO A 1 155 ? -12.980 -2.302 16.527 1.00 58.59 155 PRO A O 1
ATOM 1246 N N . THR A 1 156 ? -15.091 -3.051 16.393 1.00 55.94 156 THR A N 1
ATOM 1247 C CA . THR A 1 156 ? -15.710 -1.730 16.284 1.00 55.94 156 THR A CA 1
ATOM 1248 C C . THR A 1 156 ? -15.827 -1.165 17.695 1.00 55.94 156 THR A C 1
ATOM 1250 O O . THR A 1 156 ? -16.577 -1.732 18.494 1.00 55.94 156 THR A O 1
ATOM 1253 N N . ASP A 1 157 ? -15.061 -0.116 17.993 1.00 48.19 157 ASP A N 1
ATOM 1254 C CA . ASP A 1 157 ? -15.255 0.714 19.190 1.00 48.19 157 ASP A CA 1
ATOM 1255 C C . ASP A 1 157 ? -16.593 1.471 19.128 1.00 48.19 157 ASP A C 1
ATOM 1257 O O . ASP A 1 157 ? -16.971 1.920 18.016 1.00 48.19 157 ASP A O 1
#

Radius of gyration: 18.19 Å; chains: 1; bounding box: 42×45×49 Å

Foldseek 3Di:
DVVVVVVVVVVVVVVVVVVVVVVVVVVVVVVVCVQPDPAQEAEDEDDLVVLPDPPLPVVVVVVVVVLVVVVVRPHQYEYEQYAAFPDPDPSSRVRSVVRRVVVVVVCVVSVHHYQYCHVVRPPPPQQDDPRSHHGDPVVVVVVVVSVVCSVVVDDRD

pLDDT: mean 79.63, std 8.74, range [48.19, 91.19]

Secondary structure (DSSP, 8-state):
-HHHHHHHHHHHHHHHHHHHHHHHHHHHHHHHHHHHS--SEEEEE-SSGGGTSS-HHHHHHHHHHHHHHHHTSSSEEEEEPPPPP--S-HHHHHHHHHHHHHHHHHHHHHT-EEE--HHHHTT-GGGB-TTSSSBPHHHHHHHHHHHHHHHHHS---

Sequence (157 aa):
MVNKKIADLLEDICRLSDELRDKDALLARSMEVAFDADLSHVIIHLGTNDTVRRQSELRKNYFKDLFNLLKSCCKSVFITGPIPTLSPGVERFSRLISLSTWLWHICTAQNLNFIDNFNLFWNCLGFYLHDRLHPSTLGNSVLTANILHAVQSTPTD

Organism: NCBI:txid80966